Protein AF-A0A972TMM4-F1 (afdb_monomer_lite)

pLDDT: mean 76.92, std 21.36, range [34.66, 95.81]

Foldseek 3Di:
DFDKDFDADPVRAGFKMWTLDQVCLVDLVSQLVVCVVVVHDVVVSVCSVVVQWDWAWDPQDPSTTTITGHPDDADRVRPPPPDPPPPPPPPPPDDDDDDDDDDDDDDDDDPPPPDD

Sequence (116 aa):
MSDYSMVRDKSGNVNGLWLRDPEAAQNRDLLSFLLIDESLPDELIAAVLAGSYRVVPNTFDNAGGCFVIFGSAPAPGEKTAPAPRQKMPKRSVEATQKMPKRSVEATQKKWWQFWK

Structure (mmCIF, N/CA/C/O backbone):
data_AF-A0A972TMM4-F1
#
_entry.id   AF-A0A972TMM4-F1
#
loop_
_atom_site.group_PDB
_atom_site.id
_atom_site.type_symbol
_atom_site.label_atom_id
_atom_site.label_alt_id
_atom_site.label_comp_id
_atom_site.label_asym_id
_atom_site.label_entity_id
_atom_site.label_seq_id
_atom_site.pdbx_PDB_ins_code
_atom_site.Cartn_x
_atom_site.Cartn_y
_atom_site.Cartn_z
_atom_site.occupancy
_atom_site.B_iso_or_equiv
_atom_site.auth_seq_id
_atom_site.auth_comp_id
_atom_site.auth_asym_id
_atom_site.auth_atom_id
_atom_site.pdbx_PDB_model_num
ATOM 1 N N . MET A 1 1 ? 8.263 -14.186 -2.920 1.00 57.97 1 MET A N 1
ATOM 2 C CA . MET A 1 1 ? 7.217 -13.175 -3.169 1.00 57.97 1 MET A CA 1
ATOM 3 C C . MET A 1 1 ? 6.624 -12.817 -1.824 1.00 57.97 1 MET A C 1
ATOM 5 O O . MET A 1 1 ? 6.351 -13.732 -1.059 1.00 57.97 1 MET A O 1
ATOM 9 N N . SER A 1 2 ? 6.546 -11.532 -1.489 1.00 66.56 2 SER A N 1
ATOM 10 C CA . SER A 1 2 ? 5.952 -11.088 -0.224 1.00 66.56 2 SER A CA 1
ATOM 11 C C . SER A 1 2 ? 4.447 -11.347 -0.248 1.00 66.56 2 SER A C 1
ATOM 13 O O . SER A 1 2 ? 3.822 -11.115 -1.276 1.00 66.56 2 SER A O 1
ATOM 15 N N . ASP A 1 3 ? 3.863 -11.816 0.856 1.00 89.44 3 ASP A N 1
ATOM 16 C CA . ASP A 1 3 ? 2.406 -11.943 0.967 1.00 89.44 3 ASP A CA 1
ATOM 17 C C . ASP A 1 3 ? 1.782 -10.541 0.954 1.00 89.44 3 ASP A C 1
ATOM 19 O O . ASP A 1 3 ? 2.017 -9.740 1.869 1.00 89.44 3 ASP A O 1
ATOM 23 N N . TYR A 1 4 ? 1.001 -10.238 -0.082 1.00 93.50 4 TYR A N 1
ATOM 24 C CA . TYR A 1 4 ? 0.355 -8.941 -0.244 1.00 93.50 4 TYR A CA 1
ATOM 25 C C . TYR A 1 4 ? -1.076 -9.074 -0.785 1.00 93.50 4 TYR A C 1
ATOM 27 O O . TYR A 1 4 ? -1.512 -10.136 -1.230 1.00 93.50 4 TYR A O 1
ATOM 35 N N . SER A 1 5 ? -1.854 -7.998 -0.699 1.00 93.44 5 SER A N 1
ATOM 36 C CA . SER A 1 5 ? -3.209 -7.914 -1.252 1.00 93.44 5 SER A CA 1
ATOM 37 C C . SER A 1 5 ? -3.521 -6.492 -1.701 1.00 93.44 5 SER A C 1
ATOM 39 O O . SER A 1 5 ? -3.036 -5.533 -1.112 1.00 93.44 5 SER A O 1
ATOM 41 N N . MET A 1 6 ? -4.345 -6.327 -2.733 1.00 94.06 6 MET A N 1
ATOM 42 C CA . MET A 1 6 ? -4.748 -4.995 -3.192 1.00 94.06 6 MET A CA 1
ATOM 43 C C . MET A 1 6 ? -5.879 -4.436 -2.336 1.00 94.06 6 MET A C 1
ATOM 45 O O . MET A 1 6 ? -6.890 -5.102 -2.110 1.00 94.06 6 MET A O 1
ATOM 49 N N . VAL A 1 7 ? -5.743 -3.177 -1.934 1.00 92.12 7 VAL A N 1
ATOM 50 C CA . VAL A 1 7 ? -6.833 -2.405 -1.343 1.00 92.12 7 VAL A CA 1
ATOM 51 C C . VAL A 1 7 ? -7.542 -1.682 -2.477 1.00 92.12 7 VAL A C 1
ATOM 53 O O . VAL A 1 7 ? -6.918 -0.969 -3.267 1.00 92.12 7 VAL A O 1
ATOM 56 N N . ARG A 1 8 ? -8.849 -1.916 -2.588 1.00 92.81 8 ARG A N 1
ATOM 57 C CA . ARG A 1 8 ? -9.693 -1.331 -3.629 1.00 92.81 8 ARG A CA 1
ATOM 58 C C . ARG A 1 8 ? -10.761 -0.446 -3.013 1.00 92.81 8 ARG A C 1
ATOM 60 O O . ARG A 1 8 ? -11.288 -0.739 -1.939 1.00 92.81 8 ARG A O 1
ATOM 67 N N . ASP A 1 9 ? -11.084 0.635 -3.707 1.00 89.00 9 ASP A N 1
ATOM 68 C CA . ASP A 1 9 ? -12.231 1.466 -3.376 1.00 89.00 9 ASP A CA 1
ATOM 69 C C . ASP A 1 9 ? -13.555 0.798 -3.803 1.00 89.00 9 ASP A C 1
ATOM 71 O O . ASP A 1 9 ? -13.591 -0.281 -4.399 1.00 89.00 9 ASP A O 1
ATOM 75 N N . LYS A 1 10 ? -14.679 1.461 -3.505 1.00 88.25 10 LYS A N 1
ATOM 76 C CA . LYS A 1 10 ? -16.022 0.980 -3.879 1.00 88.25 10 LYS A CA 1
ATOM 77 C C . LYS A 1 10 ? -16.255 0.930 -5.394 1.00 88.25 10 LYS A C 1
ATOM 79 O O . LYS A 1 10 ? -17.185 0.260 -5.829 1.00 88.25 10 LYS A O 1
ATOM 84 N N . SER A 1 11 ? -15.447 1.648 -6.168 1.00 89.56 11 SER A N 1
ATOM 85 C CA . SER A 1 11 ? -15.488 1.687 -7.630 1.00 89.56 11 SER A CA 1
ATOM 86 C C . SER A 1 11 ? -14.597 0.607 -8.258 1.00 89.56 11 SER A C 1
ATOM 88 O O . SER A 1 11 ? -14.599 0.449 -9.474 1.00 89.56 11 SER A O 1
ATOM 90 N N . GLY A 1 12 ? -13.849 -0.148 -7.445 1.00 89.38 12 GLY A N 1
ATOM 91 C CA . GLY A 1 12 ? -12.929 -1.194 -7.883 1.00 89.38 12 GLY A CA 1
ATOM 92 C C . GLY A 1 12 ? -11.513 -0.706 -8.206 1.00 89.38 12 GLY A C 1
ATOM 93 O O . GLY A 1 12 ? -10.671 -1.537 -8.567 1.00 89.38 12 GLY A O 1
ATOM 94 N N . ASN A 1 13 ? -11.226 0.591 -8.044 1.00 90.56 13 ASN A N 1
ATOM 95 C CA . ASN A 1 13 ? -9.899 1.154 -8.279 1.00 90.56 13 ASN A CA 1
ATOM 96 C C . ASN A 1 13 ? -8.961 0.785 -7.136 1.00 90.56 13 ASN A C 1
ATOM 98 O O . AS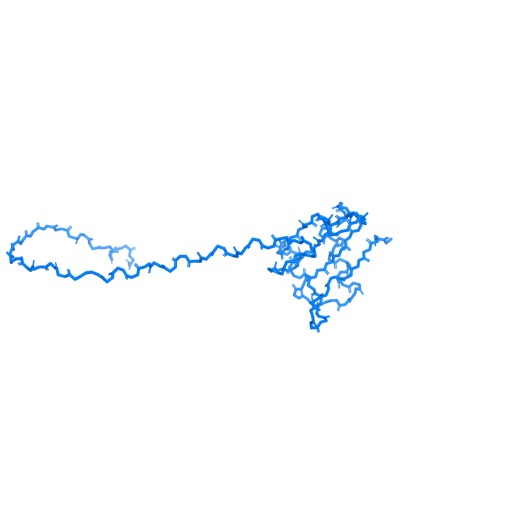N A 1 13 ? -9.340 0.846 -5.966 1.00 90.56 13 ASN A O 1
ATOM 102 N N . VAL A 1 14 ? -7.717 0.450 -7.468 1.00 92.50 14 VAL A N 1
ATOM 103 C CA . VAL A 1 14 ? -6.686 0.179 -6.465 1.00 92.50 14 VAL A CA 1
ATOM 104 C C . VAL A 1 14 ? -6.242 1.500 -5.843 1.00 92.50 14 VAL A C 1
ATOM 106 O O . VAL A 1 14 ? -5.750 2.385 -6.536 1.00 92.50 14 VAL A O 1
ATOM 109 N N . ASN A 1 15 ? -6.423 1.637 -4.532 1.00 92.06 15 ASN A N 1
ATOM 110 C CA . ASN A 1 15 ? -6.017 2.816 -3.761 1.00 92.06 15 ASN A CA 1
ATOM 111 C C . ASN A 1 15 ? -4.922 2.500 -2.732 1.00 92.06 15 ASN A C 1
ATOM 113 O O . ASN A 1 15 ? -4.456 3.393 -2.022 1.00 92.06 15 ASN A O 1
ATOM 117 N N . GLY A 1 16 ? -4.492 1.242 -2.661 1.00 94.19 16 GLY A N 1
ATOM 118 C CA . GLY A 1 16 ? -3.413 0.827 -1.790 1.00 94.19 16 GLY A CA 1
ATOM 119 C C . GLY A 1 16 ? -3.053 -0.643 -1.928 1.00 94.19 16 GLY A C 1
ATOM 120 O O . GLY A 1 16 ? -3.664 -1.397 -2.684 1.00 94.19 16 GLY A O 1
ATOM 121 N N . LEU A 1 17 ? -2.064 -1.048 -1.145 1.00 95.38 17 LEU A N 1
ATOM 122 C CA . LEU A 1 17 ? -1.624 -2.424 -0.979 1.00 95.38 17 LEU A CA 1
ATOM 123 C C . LEU A 1 17 ? -1.620 -2.748 0.512 1.00 95.38 17 LEU A C 1
ATOM 125 O O . LEU A 1 17 ? -1.241 -1.920 1.330 1.00 95.38 17 LEU A O 1
ATOM 129 N N . TRP A 1 18 ? -2.016 -3.950 0.881 1.00 95.38 18 TRP A N 1
ATOM 130 C CA . TRP A 1 18 ? -1.703 -4.536 2.172 1.00 95.38 18 TRP A CA 1
ATOM 131 C C . TRP A 1 18 ? -0.493 -5.443 1.996 1.00 95.38 18 TRP A C 1
ATOM 133 O O . TRP A 1 18 ? -0.470 -6.243 1.065 1.00 95.38 18 TRP A O 1
ATOM 143 N N . LEU A 1 19 ? 0.494 -5.331 2.877 1.00 95.75 19 LEU A N 1
ATOM 144 C CA . LEU A 1 19 ? 1.646 -6.221 2.930 1.00 95.75 19 LEU A CA 1
ATOM 145 C C . LEU A 1 19 ? 1.734 -6.827 4.324 1.00 95.75 19 LEU A C 1
ATOM 147 O O . LEU A 1 19 ? 1.667 -6.107 5.322 1.00 95.75 19 LEU A O 1
ATOM 151 N N . ARG A 1 20 ? 1.925 -8.147 4.396 1.00 94.38 20 ARG A N 1
ATOM 152 C CA . ARG A 1 20 ? 2.117 -8.849 5.673 1.00 94.38 20 ARG A CA 1
ATOM 153 C C . ARG A 1 20 ? 3.383 -8.388 6.395 1.00 94.38 20 ARG A C 1
ATOM 155 O O . ARG A 1 20 ? 3.386 -8.306 7.619 1.00 94.38 20 ARG A O 1
ATOM 162 N N . ASP A 1 21 ? 4.440 -8.110 5.641 1.00 93.62 21 ASP A N 1
ATOM 163 C CA . ASP A 1 21 ? 5.729 -7.678 6.171 1.00 93.62 21 ASP A CA 1
ATOM 164 C C . ASP A 1 21 ? 5.823 -6.135 6.238 1.00 93.62 21 ASP A C 1
ATOM 166 O O . ASP A 1 21 ? 5.742 -5.466 5.200 1.00 93.62 21 ASP A O 1
ATOM 170 N N . PRO A 1 22 ? 5.998 -5.544 7.437 1.00 91.69 22 PRO A N 1
ATOM 171 C CA . PRO A 1 22 ? 6.195 -4.106 7.595 1.00 91.69 22 PRO A CA 1
ATOM 172 C C . PRO A 1 22 ? 7.464 -3.566 6.924 1.00 91.69 22 PRO A C 1
ATOM 174 O O . PRO A 1 22 ? 7.464 -2.406 6.508 1.00 91.69 22 PRO A O 1
ATOM 177 N N . GLU A 1 23 ? 8.533 -4.361 6.811 1.00 92.88 23 GLU A N 1
ATOM 178 C CA . GLU A 1 23 ? 9.765 -3.924 6.139 1.00 92.88 23 GLU A CA 1
ATOM 179 C C . GLU A 1 23 ? 9.538 -3.810 4.629 1.00 92.88 23 GLU A C 1
ATOM 181 O O . GLU A 1 23 ? 9.873 -2.792 4.016 1.00 92.88 23 GLU A O 1
ATOM 186 N N . ALA A 1 24 ? 8.854 -4.796 4.042 1.00 93.56 24 ALA A N 1
ATOM 187 C CA . ALA A 1 24 ? 8.396 -4.744 2.658 1.00 93.56 24 ALA A CA 1
ATOM 188 C C . ALA A 1 24 ? 7.533 -3.502 2.365 1.00 93.56 24 ALA A C 1
ATOM 190 O O . ALA A 1 24 ? 7.690 -2.883 1.314 1.00 93.56 24 ALA A O 1
ATOM 191 N N . ALA A 1 25 ? 6.668 -3.090 3.299 1.00 93.31 25 ALA A N 1
ATOM 192 C CA . ALA A 1 25 ? 5.829 -1.898 3.142 1.00 93.31 25 ALA A CA 1
ATOM 193 C C . ALA A 1 25 ? 6.620 -0.573 3.122 1.00 93.31 25 ALA A C 1
ATOM 195 O O . ALA A 1 25 ? 6.096 0.454 2.687 1.00 93.31 25 ALA A O 1
ATOM 196 N N . GLN A 1 26 ? 7.873 -0.574 3.584 1.00 93.50 26 GLN A N 1
ATOM 197 C CA . GLN A 1 26 ? 8.767 0.589 3.540 1.00 93.50 26 GLN A CA 1
ATOM 198 C C . GLN A 1 26 ? 9.735 0.554 2.350 1.00 93.50 26 GLN A C 1
ATOM 200 O O . GLN A 1 26 ? 10.309 1.585 1.992 1.00 93.50 26 GLN A O 1
ATOM 205 N N . ASN A 1 27 ? 9.903 -0.604 1.713 1.00 95.06 27 ASN A N 1
ATOM 206 C CA . ASN A 1 27 ? 10.822 -0.783 0.601 1.00 95.06 27 ASN A CA 1
ATOM 207 C C . ASN A 1 27 ? 10.223 -0.248 -0.712 1.00 95.06 27 ASN A C 1
ATOM 209 O O . ASN A 1 27 ? 9.423 -0.909 -1.370 1.00 95.06 27 ASN A O 1
ATOM 213 N N . ARG A 1 28 ? 10.641 0.958 -1.113 1.00 94.94 28 ARG A N 1
ATOM 214 C CA . ARG A 1 28 ? 10.164 1.632 -2.334 1.00 94.94 28 ARG A CA 1
ATOM 215 C C . ARG A 1 28 ? 10.414 0.842 -3.611 1.00 94.94 28 ARG A C 1
ATOM 217 O O . ARG A 1 28 ? 9.556 0.861 -4.492 1.00 94.94 28 ARG A O 1
ATOM 224 N N . ASP A 1 29 ? 11.553 0.167 -3.713 1.00 94.19 29 ASP A N 1
ATOM 225 C CA . ASP A 1 29 ? 11.892 -0.600 -4.910 1.00 94.19 29 ASP A CA 1
ATOM 226 C C . ASP A 1 29 ? 10.949 -1.791 -5.031 1.00 94.19 29 ASP A C 1
ATOM 228 O O . ASP A 1 29 ? 10.332 -1.987 -6.074 1.00 94.19 29 ASP A O 1
ATOM 232 N N . LEU A 1 30 ? 10.743 -2.521 -3.931 1.00 94.19 30 LEU A N 1
ATOM 233 C CA . LEU A 1 30 ? 9.792 -3.628 -3.885 1.00 94.19 30 LEU A CA 1
ATOM 234 C C . LEU A 1 30 ? 8.371 -3.167 -4.221 1.00 94.19 30 LEU A C 1
ATOM 236 O O . LEU A 1 30 ? 7.703 -3.807 -5.027 1.00 94.19 30 LEU A O 1
ATOM 240 N N . LEU A 1 31 ? 7.916 -2.054 -3.639 1.00 94.94 31 LEU A N 1
ATOM 241 C CA . LEU A 1 31 ? 6.602 -1.495 -3.953 1.00 94.94 31 LEU A CA 1
ATOM 242 C C . LEU A 1 31 ? 6.491 -1.141 -5.438 1.00 94.94 31 LEU A C 1
ATOM 244 O O . LEU A 1 31 ? 5.506 -1.502 -6.070 1.00 94.94 31 LEU A O 1
ATOM 248 N N . SER A 1 32 ? 7.507 -0.497 -6.012 1.00 93.94 32 SER A N 1
ATOM 249 C CA . SER A 1 32 ? 7.519 -0.143 -7.436 1.00 93.94 32 SER A CA 1
ATOM 250 C C . SER A 1 32 ? 7.475 -1.390 -8.325 1.00 93.94 32 SER A C 1
ATOM 252 O O . SER A 1 32 ? 6.691 -1.431 -9.269 1.00 93.94 32 SER A O 1
ATOM 254 N N . PHE A 1 33 ? 8.249 -2.430 -7.993 1.00 94.31 33 PHE A N 1
ATOM 255 C CA . PHE A 1 33 ? 8.215 -3.709 -8.704 1.00 94.31 33 PHE A CA 1
ATOM 256 C C . PHE A 1 33 ? 6.841 -4.376 -8.629 1.00 94.31 33 PHE A C 1
ATOM 258 O O . PHE A 1 33 ? 6.347 -4.818 -9.659 1.00 94.31 33 PHE A O 1
ATOM 265 N N . LEU A 1 34 ? 6.203 -4.405 -7.455 1.00 94.06 34 LEU A N 1
ATOM 266 C CA . LEU A 1 34 ? 4.860 -4.973 -7.296 1.00 94.06 34 LEU A CA 1
ATOM 267 C C . LEU A 1 34 ? 3.817 -4.226 -8.135 1.00 94.06 34 LEU A C 1
ATOM 269 O O . LEU A 1 34 ? 2.960 -4.853 -8.748 1.00 94.06 34 LEU A O 1
ATOM 273 N N . LEU A 1 35 ? 3.888 -2.892 -8.191 1.00 94.31 35 LEU A N 1
ATOM 274 C CA . LEU A 1 35 ? 2.967 -2.101 -9.009 1.00 94.31 35 LEU A CA 1
ATOM 275 C C . LEU A 1 35 ? 3.149 -2.366 -10.513 1.00 94.31 35 LEU A C 1
ATOM 277 O O . LEU A 1 35 ? 2.159 -2.409 -11.240 1.00 94.31 35 LEU A O 1
ATOM 281 N N . ILE A 1 36 ? 4.393 -2.551 -10.968 1.00 94.00 36 ILE A N 1
ATOM 282 C CA . ILE A 1 36 ? 4.711 -2.883 -12.365 1.00 94.00 36 ILE A CA 1
ATOM 283 C C . ILE A 1 36 ? 4.228 -4.296 -12.710 1.00 94.00 36 ILE A C 1
ATOM 285 O O . ILE A 1 36 ? 3.593 -4.483 -13.745 1.00 94.00 36 ILE A O 1
ATOM 289 N N . ASP A 1 37 ? 4.510 -5.273 -11.845 1.00 93.94 37 ASP A N 1
ATOM 290 C CA . ASP A 1 37 ? 4.126 -6.680 -12.030 1.00 93.94 37 ASP A CA 1
ATOM 291 C C . ASP A 1 37 ? 2.602 -6.825 -12.164 1.00 93.94 37 ASP A C 1
ATOM 293 O O . ASP A 1 37 ? 2.098 -7.469 -13.081 1.00 93.94 37 ASP A O 1
ATOM 297 N N . GLU A 1 38 ? 1.859 -6.092 -11.334 1.00 93.00 38 GLU A N 1
ATOM 298 C CA . GLU A 1 38 ? 0.395 -6.061 -11.352 1.00 93.00 38 GLU A CA 1
ATOM 299 C C . GLU A 1 38 ? -0.207 -5.120 -12.409 1.00 93.00 38 GLU A C 1
ATOM 301 O O . GLU A 1 38 ? -1.425 -4.928 -12.449 1.00 93.00 38 GLU A O 1
ATOM 306 N N . SER A 1 39 ? 0.622 -4.530 -13.281 1.00 93.62 39 SER A N 1
ATOM 307 C CA . SER A 1 39 ? 0.192 -3.615 -14.350 1.00 93.62 39 SER A CA 1
ATOM 308 C C . SER A 1 39 ? -0.699 -2.468 -13.844 1.00 93.62 39 SER A C 1
ATOM 310 O O . SER A 1 39 ? -1.701 -2.107 -14.469 1.00 93.62 39 SER A O 1
ATOM 312 N N . LEU A 1 40 ? -0.363 -1.914 -12.675 1.00 92.19 40 LEU A N 1
ATOM 313 C CA . LEU A 1 40 ? -1.111 -0.816 -12.068 1.00 92.19 40 LEU A CA 1
ATOM 314 C C . LEU A 1 40 ? -0.787 0.528 -12.739 1.00 92.19 40 LEU A C 1
ATOM 316 O O . LEU A 1 40 ? 0.265 0.668 -13.359 1.00 92.19 40 LEU A O 1
ATOM 320 N N . PRO A 1 41 ? -1.682 1.532 -12.631 1.00 92.50 41 PRO A N 1
ATOM 321 C CA . PRO A 1 41 ? -1.494 2.813 -13.303 1.00 92.50 41 PRO A CA 1
ATOM 322 C C . PRO A 1 41 ? -0.159 3.479 -12.957 1.00 92.50 41 PRO A C 1
ATOM 324 O O . PRO A 1 41 ? 0.223 3.539 -11.784 1.00 92.50 41 PRO A O 1
ATOM 327 N N . ASP A 1 42 ? 0.485 4.077 -13.962 1.00 92.94 42 ASP A N 1
ATOM 328 C CA . ASP A 1 42 ? 1.767 4.784 -13.825 1.00 92.94 42 ASP A CA 1
ATOM 329 C C . ASP A 1 42 ? 1.737 5.878 -12.748 1.00 92.94 42 ASP A C 1
ATOM 331 O O . ASP A 1 42 ? 2.751 6.161 -12.114 1.00 92.94 42 ASP A O 1
ATOM 335 N N . GLU A 1 43 ? 0.566 6.466 -12.483 1.00 92.50 43 GLU A N 1
ATOM 336 C CA . GLU A 1 43 ? 0.367 7.444 -11.409 1.00 92.50 43 GLU A CA 1
ATOM 337 C C . GLU A 1 43 ? 0.688 6.870 -10.020 1.00 92.50 43 GLU A C 1
ATOM 339 O O . GLU A 1 43 ? 1.256 7.568 -9.179 1.00 92.50 43 GLU A O 1
ATOM 344 N N . LEU A 1 44 ? 0.373 5.592 -9.774 1.00 92.50 44 LEU A N 1
ATOM 345 C CA . LEU A 1 44 ? 0.688 4.923 -8.509 1.00 92.50 44 LEU A CA 1
ATOM 346 C C . LEU A 1 44 ? 2.183 4.619 -8.407 1.00 92.50 44 LEU A C 1
ATOM 348 O O . LEU A 1 44 ? 2.778 4.807 -7.345 1.00 92.50 44 LEU A O 1
ATOM 352 N N . ILE A 1 45 ? 2.806 4.212 -9.517 1.00 93.75 45 ILE A N 1
ATOM 353 C CA . ILE A 1 45 ? 4.257 3.992 -9.589 1.00 93.75 45 ILE A CA 1
ATOM 354 C C . ILE A 1 45 ? 4.983 5.313 -9.307 1.00 93.75 45 ILE A C 1
ATOM 356 O O . ILE A 1 45 ? 5.853 5.379 -8.437 1.00 93.75 45 ILE A O 1
ATOM 360 N N . ALA A 1 46 ? 4.563 6.396 -9.964 1.00 93.19 46 ALA A N 1
ATOM 361 C CA . ALA A 1 46 ? 5.082 7.736 -9.728 1.00 93.19 46 ALA A CA 1
ATOM 362 C C . ALA A 1 46 ? 4.881 8.180 -8.271 1.00 93.19 46 ALA A C 1
ATOM 364 O O . ALA A 1 46 ? 5.786 8.778 -7.690 1.00 93.19 46 ALA A O 1
ATOM 365 N N . ALA A 1 47 ? 3.744 7.849 -7.647 1.00 92.56 47 ALA A N 1
ATOM 366 C CA . ALA A 1 47 ? 3.503 8.141 -6.238 1.00 92.56 47 ALA A CA 1
ATOM 367 C C . ALA A 1 47 ? 4.480 7.398 -5.310 1.00 92.56 47 ALA A C 1
ATOM 369 O O . ALA A 1 47 ? 4.984 8.007 -4.366 1.00 92.56 47 ALA A O 1
ATOM 370 N N . VAL A 1 48 ? 4.805 6.127 -5.577 1.00 94.38 48 VAL A N 1
ATOM 371 C CA . VAL A 1 48 ? 5.828 5.387 -4.811 1.00 94.38 48 VAL A CA 1
ATOM 372 C C . VAL A 1 48 ? 7.202 6.030 -4.969 1.00 94.38 48 VAL A C 1
ATOM 374 O O . VAL A 1 48 ? 7.859 6.327 -3.967 1.00 94.38 48 VAL A O 1
ATOM 377 N N . LEU A 1 49 ? 7.615 6.312 -6.207 1.00 92.81 49 LEU A N 1
ATOM 378 C CA . LEU A 1 49 ? 8.915 6.921 -6.503 1.00 92.81 49 LEU A CA 1
ATOM 379 C C . LEU A 1 49 ? 9.052 8.319 -5.880 1.00 92.81 49 LEU A C 1
ATOM 381 O O . LEU A 1 49 ? 10.096 8.654 -5.319 1.00 92.81 49 LEU A O 1
ATOM 385 N N . ALA A 1 50 ? 7.977 9.109 -5.898 1.00 93.38 50 ALA A N 1
ATOM 386 C CA . ALA A 1 50 ? 7.916 10.423 -5.264 1.00 93.38 50 ALA A CA 1
ATOM 387 C C . ALA A 1 50 ? 7.770 10.362 -3.731 1.00 93.38 50 ALA A C 1
ATOM 389 O O . ALA A 1 50 ? 7.785 11.403 -3.076 1.00 93.38 50 ALA A O 1
ATOM 390 N N . GLY A 1 51 ? 7.584 9.178 -3.136 1.00 92.00 51 GLY A N 1
ATOM 391 C CA . GLY A 1 51 ? 7.295 9.033 -1.706 1.00 92.00 51 GLY A CA 1
ATOM 392 C C . GLY A 1 51 ? 5.930 9.597 -1.290 1.00 92.00 51 GLY A C 1
ATOM 393 O O . GLY A 1 51 ? 5.722 9.909 -0.121 1.00 92.00 51 GLY A O 1
ATOM 394 N N . SER A 1 52 ? 5.001 9.746 -2.235 1.00 92.69 52 SER A N 1
ATOM 395 C CA . SER A 1 52 ? 3.645 10.279 -2.047 1.00 92.69 52 SER A CA 1
ATOM 396 C C . SER A 1 52 ? 2.645 9.185 -1.651 1.00 92.69 52 SER A C 1
ATOM 398 O O . SER A 1 52 ? 1.573 9.040 -2.239 1.00 92.69 52 SER A O 1
ATOM 400 N N . TYR A 1 53 ? 2.998 8.402 -0.637 1.00 94.06 53 TYR A N 1
ATOM 401 C CA . TYR A 1 53 ? 2.163 7.347 -0.066 1.00 94.06 53 TYR A CA 1
ATOM 402 C C . TYR A 1 53 ? 2.317 7.319 1.453 1.00 94.06 53 TYR A C 1
ATOM 404 O O . TYR A 1 53 ? 3.246 7.897 2.020 1.00 94.06 53 TYR A O 1
ATOM 412 N N . ARG A 1 54 ? 1.385 6.653 2.129 1.00 94.25 54 ARG A N 1
ATOM 413 C CA . ARG A 1 54 ? 1.401 6.490 3.584 1.00 94.25 54 ARG A CA 1
ATOM 414 C C . ARG A 1 54 ? 1.481 5.017 3.929 1.00 94.25 54 ARG A C 1
ATOM 416 O O . ARG A 1 54 ? 0.781 4.219 3.319 1.00 94.25 54 ARG A O 1
ATOM 423 N N . VAL A 1 55 ? 2.288 4.678 4.927 1.00 94.50 55 VAL A N 1
ATOM 424 C CA . VAL A 1 55 ? 2.316 3.334 5.512 1.00 94.50 55 VAL A CA 1
ATOM 425 C C . VAL A 1 55 ? 1.554 3.382 6.830 1.00 94.50 55 VAL A C 1
ATOM 427 O O . VAL A 1 55 ? 1.891 4.167 7.714 1.00 94.50 55 VAL A O 1
ATOM 430 N N . VAL A 1 56 ? 0.507 2.574 6.947 1.00 93.88 56 VAL A N 1
ATOM 431 C CA . VAL A 1 56 ? -0.398 2.542 8.098 1.00 93.88 56 VAL A CA 1
ATOM 432 C C . VAL A 1 56 ? -0.401 1.126 8.670 1.00 93.88 56 VAL A C 1
ATOM 434 O O . VAL A 1 56 ? -0.724 0.191 7.939 1.00 93.88 56 VAL A O 1
ATOM 437 N N . PRO A 1 57 ? -0.066 0.923 9.955 1.00 93.56 57 PRO A N 1
ATOM 438 C CA . PRO A 1 57 ? -0.176 -0.389 10.582 1.00 93.56 57 PRO A CA 1
ATOM 439 C C . PRO A 1 57 ? -1.595 -0.946 10.463 1.00 93.56 57 PRO A C 1
ATOM 441 O O . PRO A 1 57 ? -2.575 -0.226 10.680 1.00 93.56 57 PRO A O 1
ATOM 444 N N . ASN A 1 58 ? -1.713 -2.230 10.134 1.00 91.75 58 ASN A N 1
ATOM 445 C CA . ASN A 1 58 ? -3.012 -2.876 10.080 1.00 91.75 58 ASN A CA 1
ATOM 446 C C . ASN A 1 58 ? -3.569 -3.041 11.500 1.00 91.75 58 ASN A C 1
ATOM 448 O O . ASN A 1 58 ? -3.073 -3.832 12.297 1.00 91.75 58 ASN A O 1
ATOM 452 N N . THR A 1 59 ? -4.605 -2.263 11.800 1.00 88.94 59 THR A N 1
ATOM 453 C CA . THR A 1 59 ? -5.371 -2.329 13.055 1.00 88.94 59 THR A CA 1
ATOM 454 C C . THR A 1 59 ? -6.810 -2.793 12.822 1.00 88.94 59 THR A C 1
ATOM 456 O O . THR A 1 59 ? -7.626 -2.770 13.743 1.00 88.94 59 THR A O 1
ATOM 459 N N . PHE A 1 60 ? -7.137 -3.178 11.584 1.00 85.75 60 PHE A N 1
ATOM 460 C CA . PHE A 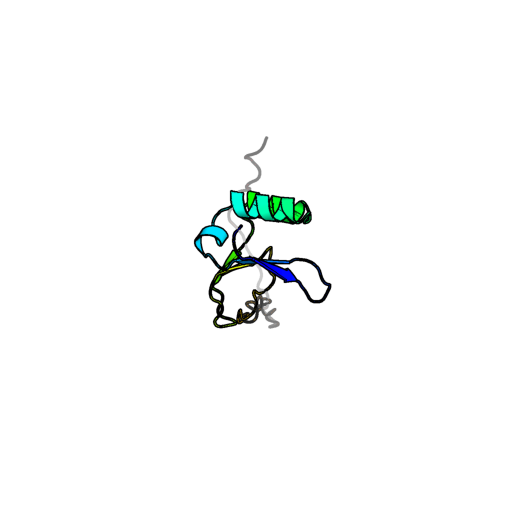1 60 ? -8.476 -3.588 11.176 1.00 85.75 60 PHE A CA 1
ATOM 461 C C . PHE A 1 60 ? -8.777 -5.036 11.568 1.00 85.75 60 PHE A C 1
ATOM 463 O O . PHE A 1 60 ? -9.894 -5.340 11.982 1.00 85.75 60 PHE A O 1
ATOM 470 N N . ASP A 1 61 ? -7.781 -5.913 11.462 1.00 86.25 61 ASP A N 1
ATOM 471 C CA . ASP A 1 61 ? -7.892 -7.330 11.789 1.00 86.25 61 ASP A CA 1
ATOM 472 C C . ASP A 1 61 ? -6.630 -7.861 12.499 1.00 86.25 61 ASP A C 1
ATOM 474 O O . ASP A 1 61 ? -5.678 -7.130 12.775 1.00 86.25 61 ASP A O 1
ATOM 478 N N . ASN A 1 62 ? -6.634 -9.160 12.813 1.00 87.75 62 ASN A N 1
ATOM 479 C CA . ASN A 1 62 ? -5.511 -9.850 13.453 1.00 87.75 62 ASN A CA 1
ATOM 480 C C . ASN A 1 62 ? -4.486 -10.405 12.441 1.00 87.75 62 ASN A C 1
ATOM 482 O O . ASN A 1 62 ? -3.645 -11.218 12.823 1.00 87.75 62 ASN A O 1
ATOM 486 N N . ALA A 1 63 ? -4.545 -10.022 11.159 1.00 86.88 63 ALA A N 1
ATOM 487 C CA . ALA A 1 63 ? -3.613 -10.516 10.141 1.00 86.88 63 ALA A CA 1
ATOM 488 C C . ALA A 1 63 ? -2.227 -9.853 10.233 1.00 86.88 63 ALA A C 1
ATOM 490 O O . ALA A 1 63 ? -1.262 -10.356 9.652 1.00 86.88 63 ALA A O 1
ATOM 491 N N . GLY A 1 64 ? -2.125 -8.740 10.967 1.00 89.12 64 GLY A N 1
ATOM 492 C CA . GLY A 1 64 ? -0.904 -7.951 11.082 1.00 89.12 64 GLY A CA 1
ATOM 493 C C . GLY A 1 64 ? -0.547 -7.231 9.778 1.00 89.12 64 GLY A C 1
ATOM 494 O O . GLY A 1 64 ? -1.396 -7.018 8.906 1.00 89.12 64 GLY A O 1
ATOM 495 N N . GLY A 1 65 ? 0.719 -6.836 9.655 1.00 92.88 65 GLY A N 1
ATOM 496 C CA . GLY A 1 65 ? 1.238 -6.141 8.479 1.00 92.88 65 GLY A CA 1
ATOM 497 C C . GLY A 1 65 ? 0.873 -4.660 8.410 1.00 92.88 65 GLY A C 1
ATOM 498 O O . GLY A 1 65 ? 0.540 -4.020 9.414 1.00 92.88 65 GLY A O 1
ATOM 499 N N . CYS A 1 66 ? 0.987 -4.087 7.217 1.00 94.94 66 CYS A N 1
ATOM 500 C CA . CYS A 1 66 ? 0.792 -2.664 6.967 1.00 94.94 66 CYS A CA 1
ATOM 501 C C . CYS A 1 66 ? 0.042 -2.418 5.659 1.00 94.94 66 CYS A C 1
ATOM 503 O O . CYS A 1 66 ? 0.219 -3.125 4.670 1.00 94.94 66 CYS A O 1
ATOM 505 N N . PHE A 1 67 ? -0.756 -1.358 5.650 1.00 94.88 67 PHE A N 1
ATOM 506 C CA . PHE A 1 67 ? -1.354 -0.794 4.455 1.00 94.88 67 PHE A CA 1
ATOM 507 C C . PHE A 1 67 ? -0.459 0.306 3.889 1.00 94.88 67 PHE A C 1
ATOM 509 O O . PHE A 1 67 ? -0.127 1.265 4.579 1.00 94.88 67 PHE A O 1
ATOM 516 N N . VAL A 1 68 ? -0.114 0.193 2.618 1.00 95.75 68 VAL A N 1
ATOM 517 C CA . VAL A 1 68 ? 0.439 1.256 1.787 1.00 95.75 68 VAL A CA 1
ATOM 518 C C . VAL A 1 68 ? -0.733 1.925 1.088 1.00 95.75 68 VAL A C 1
ATOM 520 O O . VAL A 1 68 ? -1.364 1.313 0.234 1.00 95.75 68 VAL A O 1
ATOM 523 N N . ILE A 1 69 ? -1.056 3.158 1.463 1.00 95.81 69 ILE A N 1
ATOM 524 C CA . ILE A 1 69 ? -2.192 3.897 0.910 1.00 95.81 69 ILE A CA 1
ATOM 525 C C . ILE A 1 69 ? -1.705 5.043 0.034 1.00 95.81 69 ILE A C 1
ATOM 527 O O . ILE A 1 69 ? -0.908 5.883 0.466 1.00 95.81 69 ILE A O 1
ATOM 531 N N . PHE A 1 70 ? -2.238 5.098 -1.182 1.00 92.56 70 PHE A N 1
ATOM 532 C CA . PHE A 1 70 ? -1.980 6.162 -2.137 1.00 92.56 70 PHE A CA 1
ATOM 533 C C . PHE A 1 70 ? -2.973 7.312 -1.923 1.00 92.56 70 PHE A C 1
ATOM 535 O O . PHE A 1 70 ? -4.181 7.117 -1.767 1.00 92.56 70 PHE A O 1
ATOM 542 N N . GLY A 1 71 ? -2.454 8.540 -1.874 1.00 87.06 71 GLY A N 1
ATOM 543 C CA . GLY A 1 71 ? -3.264 9.739 -1.661 1.00 87.06 71 GLY A CA 1
ATOM 544 C C . GLY A 1 71 ? -3.945 9.814 -0.284 1.00 87.06 71 GLY A C 1
ATOM 545 O O . GLY A 1 71 ? -3.389 9.442 0.757 1.00 87.06 71 GLY A O 1
ATOM 546 N N . SER A 1 72 ? -5.163 10.363 -0.266 1.00 85.75 72 SER A N 1
ATOM 547 C CA . SER A 1 72 ? -5.887 10.747 0.960 1.00 85.75 72 SER A CA 1
ATOM 548 C C . SER A 1 72 ? -6.964 9.754 1.405 1.00 85.75 72 SER A C 1
ATOM 550 O O . SER A 1 72 ? -7.705 10.051 2.340 1.00 85.75 72 SER A O 1
ATOM 552 N N . ALA A 1 73 ? -7.084 8.596 0.750 1.00 86.25 73 ALA A N 1
ATOM 553 C CA . ALA A 1 73 ? -8.067 7.587 1.136 1.00 86.25 73 ALA A CA 1
ATOM 554 C C . ALA A 1 73 ? -7.772 7.048 2.551 1.00 86.25 73 ALA A C 1
ATOM 556 O O . ALA A 1 73 ? -6.607 6.877 2.898 1.00 86.25 73 ALA A O 1
ATOM 557 N N . PRO A 1 74 ? -8.772 6.783 3.402 1.00 87.06 74 PRO A N 1
ATO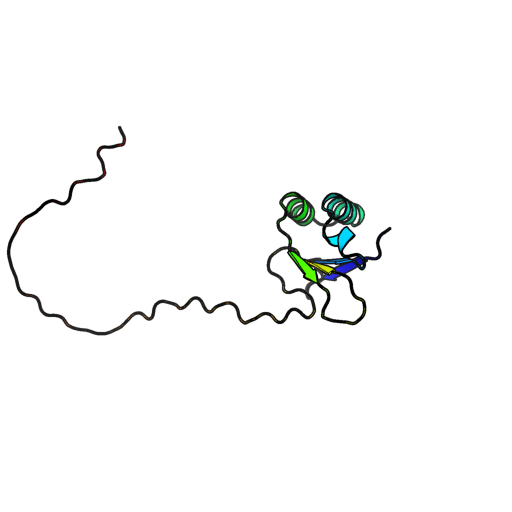M 558 C CA . PRO A 1 74 ? -8.511 6.128 4.679 1.00 87.06 74 PRO A CA 1
ATOM 559 C C . PRO A 1 74 ? -8.087 4.670 4.455 1.00 87.06 74 PRO A C 1
ATOM 561 O O . PRO A 1 74 ? -8.648 3.987 3.593 1.00 87.06 74 PRO A O 1
ATOM 564 N N . ALA A 1 75 ? -7.127 4.183 5.241 1.00 88.56 75 ALA A N 1
ATOM 565 C CA . ALA A 1 75 ? -6.835 2.755 5.304 1.00 88.56 75 ALA A CA 1
ATOM 566 C C . ALA A 1 75 ? -8.020 1.996 5.938 1.00 88.56 75 ALA A C 1
ATOM 568 O O . ALA A 1 75 ? -8.779 2.573 6.729 1.00 88.56 75 ALA A O 1
ATOM 569 N N . PRO A 1 76 ? -8.189 0.693 5.654 1.00 85.50 76 PRO A N 1
ATOM 570 C CA . PRO A 1 76 ? -9.146 -0.134 6.383 1.00 85.50 76 PRO A CA 1
ATOM 571 C C . PRO A 1 76 ? -8.925 -0.031 7.900 1.00 85.50 76 PRO A C 1
ATOM 573 O O . PRO A 1 76 ? -7.799 -0.122 8.383 1.00 85.50 76 PRO A O 1
ATOM 576 N N . GLY A 1 77 ? -10.000 0.204 8.657 1.00 80.62 77 GLY A N 1
ATOM 577 C CA . GLY A 1 77 ? -9.940 0.365 10.117 1.00 80.62 77 GLY A CA 1
ATOM 578 C C . GLY A 1 77 ? -9.382 1.706 10.615 1.00 80.62 77 GLY A C 1
ATOM 579 O O . GLY A 1 77 ? -9.471 1.985 11.812 1.00 80.62 77 GLY A O 1
ATOM 580 N N . GLU A 1 78 ? -8.877 2.574 9.732 1.00 82.56 78 GLU A N 1
ATOM 581 C CA . GLU A 1 78 ? -8.418 3.910 10.109 1.00 82.56 78 GLU A CA 1
ATOM 582 C C . GLU A 1 78 ? -9.624 4.746 10.552 1.00 82.56 78 GLU A C 1
ATOM 584 O O . GLU A 1 78 ? -10.487 5.123 9.753 1.00 82.56 78 GLU A O 1
ATOM 589 N N . LYS A 1 79 ? -9.705 5.043 11.855 1.00 70.25 79 LYS A N 1
ATOM 590 C CA . LYS A 1 79 ? -10.684 5.995 12.385 1.00 70.25 79 LYS A CA 1
ATOM 591 C C . LYS A 1 79 ? -10.326 7.364 11.834 1.00 70.25 79 LYS A C 1
ATOM 593 O O . LYS A 1 79 ? -9.514 8.077 12.418 1.00 70.25 79 LYS A O 1
ATOM 598 N N . THR A 1 80 ? -10.925 7.737 10.710 1.00 59.69 80 THR A N 1
ATOM 599 C CA . THR A 1 80 ? -10.810 9.092 10.189 1.00 59.69 80 THR A CA 1
ATOM 600 C C . THR A 1 80 ? -11.410 10.013 11.247 1.00 59.69 80 THR A C 1
ATOM 602 O O . THR A 1 80 ? -12.630 10.093 11.399 1.00 59.69 80 THR A O 1
ATOM 605 N N . ALA A 1 81 ? -10.564 10.683 12.035 1.00 49.50 81 ALA A N 1
ATOM 606 C CA . ALA A 1 81 ? -11.015 11.856 12.763 1.00 49.50 81 ALA A CA 1
ATOM 607 C C . ALA A 1 81 ? -11.659 12.769 11.709 1.00 49.50 81 ALA A C 1
ATOM 609 O O . ALA A 1 81 ? -11.060 12.945 10.641 1.00 49.50 81 ALA A O 1
ATOM 610 N N . PRO A 1 82 ? -12.883 13.286 11.931 1.00 43.28 82 PRO A N 1
ATOM 611 C CA . PRO A 1 82 ? -13.508 14.161 10.954 1.00 43.28 82 PRO A CA 1
ATOM 612 C C . PRO A 1 82 ? -12.497 15.253 10.630 1.00 43.28 82 PRO A C 1
ATOM 614 O O . PRO A 1 82 ? -11.949 15.857 11.558 1.00 43.28 82 PRO A O 1
ATOM 617 N N . ALA A 1 83 ? -12.207 15.429 9.334 1.00 49.50 83 ALA A N 1
ATOM 618 C CA . ALA A 1 83 ? -11.265 16.426 8.843 1.00 49.50 83 ALA A CA 1
ATOM 619 C C . ALA A 1 83 ? -11.430 17.706 9.672 1.00 49.50 83 ALA A C 1
ATOM 621 O O . ALA A 1 83 ? -12.586 18.078 9.930 1.00 49.50 83 ALA A O 1
ATOM 622 N N . PRO A 1 84 ? -10.344 18.354 10.142 1.00 44.62 84 PRO A N 1
ATOM 623 C CA . PRO A 1 84 ? -10.482 19.582 10.902 1.00 44.62 84 PRO A CA 1
ATOM 624 C C . PRO A 1 84 ? -11.350 20.500 10.058 1.00 44.62 84 PRO A C 1
ATOM 626 O O . PRO A 1 84 ? -10.950 20.890 8.962 1.00 44.62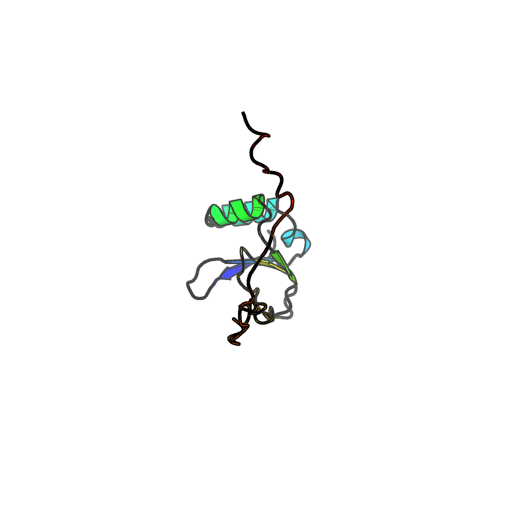 84 PRO A O 1
ATOM 629 N N . ARG A 1 85 ? -12.584 20.755 10.526 1.00 42.69 85 ARG A N 1
ATOM 630 C CA . ARG A 1 85 ? -13.488 21.702 9.884 1.00 42.69 85 ARG A CA 1
ATOM 631 C C . ARG A 1 85 ? -12.635 22.941 9.719 1.00 42.69 85 ARG A C 1
ATOM 633 O O . ARG A 1 85 ? -12.251 23.525 10.735 1.00 42.69 85 ARG A O 1
ATOM 640 N N . GLN A 1 86 ? -12.281 23.290 8.480 1.00 49.22 86 GLN A N 1
ATOM 641 C CA . GLN A 1 86 ? -11.745 24.607 8.200 1.00 49.22 86 GLN A CA 1
ATOM 642 C C . GLN A 1 86 ? -12.751 25.536 8.854 1.00 49.22 86 GLN A C 1
ATOM 644 O O . GLN A 1 86 ? -13.917 25.582 8.455 1.00 49.22 86 GLN A O 1
ATOM 649 N N . LYS A 1 87 ? -12.347 26.152 9.967 1.00 45.22 87 LYS A N 1
ATOM 650 C CA . LYS A 1 87 ? -13.143 27.171 10.620 1.00 45.22 87 LYS A CA 1
ATOM 651 C C . LYS A 1 87 ? -13.215 28.264 9.569 1.00 45.22 87 LYS A C 1
ATOM 653 O O . LYS A 1 87 ? -12.293 29.066 9.469 1.00 45.22 87 LYS A O 1
ATOM 658 N N . MET A 1 88 ? -14.271 28.247 8.751 1.00 45.19 88 MET A N 1
ATOM 659 C CA . MET A 1 88 ? -14.705 29.421 8.015 1.00 45.19 88 MET A CA 1
ATOM 660 C C . MET A 1 88 ? -14.641 30.549 9.040 1.00 45.19 88 MET A C 1
ATOM 662 O O . MET A 1 88 ? -15.261 30.408 10.106 1.00 45.19 88 MET A O 1
ATOM 666 N N . PRO A 1 89 ? -13.833 31.597 8.813 1.00 46.84 89 PRO A N 1
ATOM 667 C CA . PRO A 1 89 ? -13.819 32.718 9.724 1.00 46.84 89 PRO A CA 1
ATOM 668 C C . PRO A 1 89 ? -15.265 33.190 9.812 1.00 46.84 89 PRO A C 1
ATOM 670 O O . PRO A 1 89 ? -15.884 33.512 8.796 1.00 46.84 89 PRO A O 1
ATOM 673 N N . LYS A 1 90 ? -15.833 33.121 11.022 1.00 50.88 90 LYS A N 1
ATOM 674 C CA . LYS A 1 90 ? -17.145 33.686 11.310 1.00 50.88 90 LYS A CA 1
ATOM 675 C C . LYS A 1 90 ? -17.052 35.131 10.855 1.00 50.88 90 LYS A C 1
ATOM 677 O O . LYS A 1 90 ? -16.329 35.921 11.454 1.00 50.88 90 LYS A O 1
ATOM 682 N N . ARG A 1 91 ? -17.715 35.440 9.743 1.00 47.06 91 ARG A N 1
ATOM 683 C CA . ARG A 1 91 ? -17.939 36.804 9.292 1.00 47.06 91 ARG A CA 1
ATOM 684 C C . ARG A 1 91 ? -18.741 37.447 10.416 1.00 47.06 91 ARG A C 1
ATOM 686 O O . ARG A 1 91 ? -19.942 37.217 10.511 1.00 47.06 91 ARG A O 1
ATOM 693 N N . SER A 1 92 ? -18.048 38.127 11.326 1.00 43.59 92 SER A N 1
ATOM 694 C CA . SER A 1 92 ? -18.664 38.916 12.381 1.00 43.59 92 SER A CA 1
ATOM 695 C C . SER A 1 92 ? -19.482 39.994 11.693 1.00 43.59 92 SER A C 1
ATOM 697 O O . SER A 1 92 ? -18.953 40.966 11.159 1.00 43.59 92 SER A O 1
ATOM 699 N N . VAL A 1 93 ? -20.783 39.748 11.626 1.00 51.22 93 VAL A N 1
ATOM 700 C CA . VAL A 1 93 ? -21.773 40.773 11.360 1.00 51.22 93 VAL A CA 1
ATOM 701 C C . VAL A 1 93 ? -21.955 41.481 12.690 1.00 51.22 93 VAL A C 1
ATOM 703 O O . VAL A 1 93 ? -22.726 41.027 13.524 1.00 51.22 93 VAL A O 1
ATOM 706 N N . GLU A 1 94 ? -21.217 42.563 12.909 1.00 42.41 94 GLU A N 1
ATOM 707 C CA . GLU A 1 94 ? -21.643 43.550 13.889 1.00 42.41 94 GLU A CA 1
ATOM 708 C C . GLU A 1 94 ? -21.299 44.949 13.403 1.00 42.41 94 GLU A C 1
ATOM 710 O O . GLU A 1 94 ? -20.219 45.236 12.886 1.00 42.41 94 GLU A O 1
ATOM 715 N N . ALA A 1 95 ? -22.334 45.770 13.452 1.00 44.88 95 ALA A N 1
ATOM 716 C CA . ALA A 1 95 ? -22.450 47.035 12.785 1.00 44.88 95 ALA A CA 1
ATOM 717 C C . ALA A 1 95 ? -21.880 48.174 13.637 1.00 44.88 95 ALA A C 1
ATOM 719 O O . ALA A 1 95 ? -21.862 48.121 14.861 1.00 44.88 95 ALA A O 1
ATOM 720 N N . THR A 1 96 ? -21.614 49.279 12.942 1.00 45.16 96 THR A N 1
ATOM 721 C CA . THR A 1 96 ? -21.626 50.650 13.469 1.00 45.16 96 THR A CA 1
ATOM 722 C C . THR A 1 96 ? -20.398 51.081 14.265 1.00 45.16 96 THR A C 1
ATOM 724 O O . THR A 1 96 ? -20.368 51.022 15.489 1.00 45.16 96 THR A O 1
ATOM 727 N N . GLN A 1 97 ? -19.462 51.739 13.578 1.00 42.88 97 GLN A N 1
ATOM 728 C CA . GLN A 1 97 ? -18.714 52.822 14.209 1.00 42.88 97 GLN A CA 1
ATOM 729 C C . GLN A 1 97 ? -18.695 54.062 13.317 1.00 42.88 97 GLN A C 1
ATOM 731 O O . GLN A 1 97 ? -18.240 54.058 12.176 1.00 42.88 97 GLN A O 1
ATOM 736 N N . LYS A 1 98 ? -19.299 55.110 13.880 1.00 42.91 98 LYS A N 1
ATOM 737 C CA . LYS A 1 98 ? -19.399 56.478 13.380 1.00 42.91 98 LYS A CA 1
ATOM 738 C C . LYS A 1 98 ? -18.013 57.045 13.06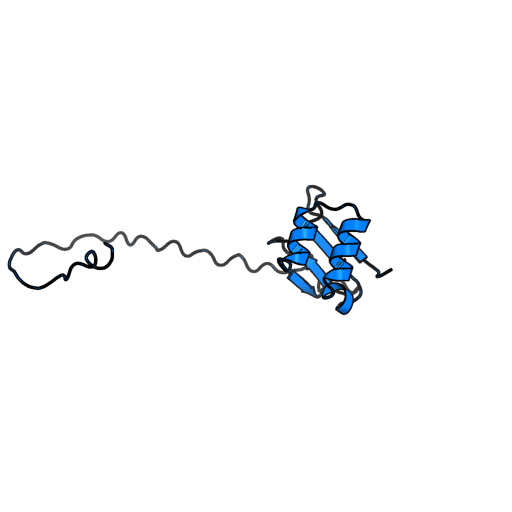4 1.00 42.91 98 LYS A C 1
ATOM 740 O O . LYS A 1 98 ? -17.080 56.873 13.843 1.00 42.91 98 LYS A O 1
ATOM 745 N N . MET A 1 99 ? -17.927 57.809 11.974 1.00 41.28 99 MET A N 1
ATOM 746 C CA . MET A 1 99 ? -16.824 58.744 11.723 1.00 41.28 99 MET A CA 1
ATOM 747 C C . MET A 1 99 ? -16.626 59.687 12.920 1.00 41.28 99 MET A C 1
ATOM 749 O O . MET A 1 99 ? -17.605 60.161 13.504 1.00 41.28 99 MET A O 1
ATOM 753 N N . PRO A 1 100 ? -15.375 60.094 13.167 1.00 44.28 100 PRO A N 1
ATOM 754 C CA . PRO A 1 100 ? -15.082 61.517 13.076 1.00 44.28 100 PRO A CA 1
ATOM 755 C C . PRO A 1 100 ? -13.913 61.828 12.136 1.00 44.28 100 PRO A C 1
ATOM 757 O O . PRO A 1 100 ? -13.032 61.021 11.858 1.00 44.28 100 PRO A O 1
ATOM 760 N N . LYS A 1 101 ? -13.986 63.044 11.600 1.00 46.72 101 LYS A N 1
ATOM 761 C CA . LYS A 1 101 ? -13.111 63.631 10.590 1.00 46.72 101 LYS A CA 1
ATOM 762 C C . LYS A 1 101 ? -11.748 64.029 11.181 1.00 46.72 101 LYS A C 1
ATOM 764 O O . LYS A 1 101 ? -11.706 64.580 12.275 1.00 46.72 101 LYS A O 1
ATOM 769 N N . ARG A 1 102 ? -10.747 64.003 10.291 1.00 37.12 102 ARG A N 1
ATOM 770 C CA . ARG A 1 102 ? -9.693 65.023 10.083 1.00 37.12 102 ARG A CA 1
ATOM 771 C C . ARG A 1 102 ? -8.281 64.730 10.6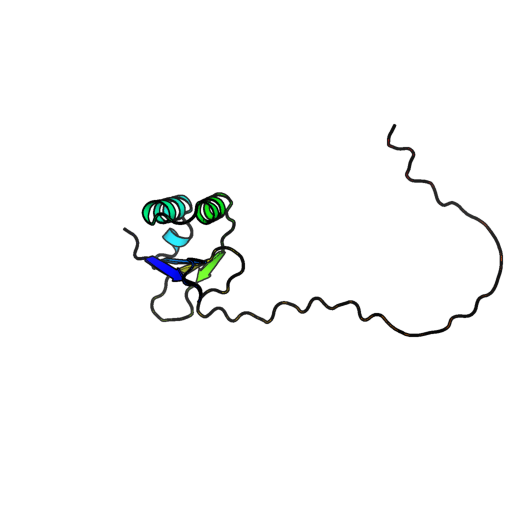33 1.00 37.12 102 ARG A C 1
ATOM 773 O O . ARG A 1 102 ? -8.080 64.559 11.824 1.00 37.12 102 ARG A O 1
ATOM 780 N N . SER A 1 103 ? -7.343 64.891 9.692 1.00 39.41 103 SER A N 1
ATOM 781 C CA . SER A 1 103 ? -5.965 65.402 9.803 1.00 39.41 103 SER A CA 1
ATOM 782 C C . SER A 1 103 ? -4.760 64.454 9.957 1.00 39.41 103 SER A C 1
ATOM 784 O O . SER A 1 103 ? -4.422 64.030 11.049 1.00 39.41 103 SER A O 1
ATOM 786 N N . VAL A 1 104 ? -4.104 64.285 8.795 1.00 42.56 104 VAL A N 1
ATOM 787 C CA . VAL A 1 104 ? -2.673 64.448 8.429 1.00 42.56 104 VAL A CA 1
ATOM 788 C C . VAL A 1 104 ? -1.570 63.587 9.079 1.00 42.56 104 VAL A C 1
ATOM 790 O O . VAL A 1 104 ? -1.461 63.469 10.288 1.00 42.56 104 VAL A O 1
ATOM 793 N N . GLU A 1 105 ? -0.680 63.139 8.177 1.00 34.66 105 GLU A N 1
ATOM 794 C CA . GLU A 1 105 ? 0.760 62.869 8.355 1.00 34.66 105 GLU A CA 1
ATOM 795 C C . GLU A 1 105 ? 1.191 61.574 9.061 1.00 34.66 105 GLU A C 1
ATOM 797 O O . GLU A 1 105 ? 1.233 61.474 10.278 1.00 34.66 105 GLU A O 1
ATOM 802 N N . ALA A 1 106 ? 1.644 60.588 8.274 1.00 43.28 106 ALA A N 1
ATOM 803 C CA . ALA A 1 106 ? 3.078 60.383 8.017 1.00 43.28 106 ALA A CA 1
ATOM 804 C C . ALA A 1 106 ? 3.353 58.970 7.448 1.00 43.28 106 ALA A C 1
ATOM 806 O O . ALA A 1 106 ? 3.151 57.950 8.097 1.00 43.28 106 ALA A O 1
ATOM 807 N N . THR A 1 107 ? 3.911 58.949 6.234 1.00 48.53 107 THR A N 1
ATOM 808 C CA . THR A 1 107 ? 4.933 57.981 5.791 1.00 48.53 107 THR A CA 1
ATOM 809 C C . THR A 1 107 ? 4.523 56.511 5.588 1.00 48.53 107 THR A C 1
ATOM 811 O O . THR A 1 107 ? 4.983 55.610 6.284 1.00 48.53 107 THR A O 1
ATOM 814 N N . GLN A 1 108 ? 3.800 56.229 4.497 1.00 44.41 108 GLN A N 1
ATOM 815 C CA . GLN A 1 108 ? 3.875 54.921 3.827 1.00 44.41 108 GLN A CA 1
ATOM 816 C C . GLN A 1 108 ? 5.010 54.940 2.792 1.00 44.41 108 GLN A C 1
ATOM 818 O O . GLN A 1 108 ? 4.862 55.455 1.683 1.00 44.41 108 GLN A O 1
ATOM 823 N N . LYS A 1 109 ? 6.171 54.385 3.161 1.00 52.16 109 LYS A N 1
ATOM 824 C CA . LYS A 1 109 ? 7.252 54.088 2.210 1.00 52.16 109 LYS A CA 1
ATOM 825 C C . LYS A 1 109 ? 6.800 52.981 1.251 1.00 52.16 109 LYS A C 1
ATOM 827 O O . LYS A 1 109 ? 6.249 51.961 1.652 1.00 52.16 109 LYS A O 1
ATOM 832 N N . LYS A 1 110 ? 7.023 53.248 -0.032 1.00 48.66 110 LYS A N 1
ATOM 833 C CA . LYS A 1 110 ? 6.493 52.572 -1.218 1.00 48.66 110 LYS A CA 1
ATOM 834 C C . LYS A 1 110 ? 7.454 51.449 -1.639 1.00 48.66 110 LYS A C 1
ATOM 836 O O . LYS A 1 110 ? 8.561 51.730 -2.079 1.00 48.66 110 LYS A O 1
ATOM 841 N N . TRP A 1 111 ? 7.032 50.190 -1.520 1.00 51.91 111 TRP A N 1
ATOM 842 C CA . TRP A 1 111 ? 7.832 48.973 -1.776 1.00 51.91 111 TRP A CA 1
ATOM 843 C C . TRP A 1 111 ? 8.010 48.607 -3.271 1.00 51.91 111 TRP A C 1
ATOM 845 O O . TRP A 1 111 ? 8.237 47.452 -3.607 1.00 51.91 111 TRP A O 1
ATOM 855 N N . TRP A 1 112 ? 7.932 49.578 -4.186 1.00 61.81 112 TRP A N 1
ATOM 856 C CA . TRP A 1 112 ? 7.981 49.339 -5.642 1.00 61.81 112 TRP A CA 1
ATOM 857 C C . TRP A 1 112 ? 9.265 49.851 -6.323 1.00 61.81 112 TRP A C 1
ATOM 859 O O . TRP A 1 112 ? 9.291 49.996 -7.538 1.00 61.81 112 TRP A O 1
ATOM 869 N N . GLN A 1 113 ? 10.333 50.134 -5.566 1.00 59.78 113 GLN A N 1
ATOM 870 C CA . GLN A 1 113 ? 11.619 50.603 -6.118 1.00 59.78 113 GLN A CA 1
ATOM 871 C C . GLN A 1 113 ? 12.744 49.553 -6.149 1.00 59.78 113 GLN A C 1
ATOM 873 O O . GLN A 1 113 ? 13.878 49.905 -6.439 1.00 59.78 113 GLN A O 1
ATOM 878 N N . PHE A 1 114 ? 12.462 48.269 -5.905 1.00 57.38 114 PHE A N 1
ATOM 879 C CA . PHE A 1 114 ? 13.500 47.224 -5.937 1.00 57.38 114 PHE A CA 1
ATOM 880 C C . PHE A 1 114 ? 13.549 46.379 -7.218 1.00 57.38 114 PHE A C 1
ATOM 882 O O . PHE A 1 114 ? 14.353 45.458 -7.287 1.00 57.38 114 PHE A O 1
ATOM 889 N N . TRP A 1 115 ? 12.722 46.670 -8.227 1.00 51.00 115 TRP A N 1
ATOM 890 C CA . TRP A 1 115 ? 12.725 45.930 -9.495 1.00 51.00 115 TRP A CA 1
ATOM 891 C C . TRP A 1 115 ? 12.600 46.880 -10.696 1.00 51.00 115 TRP A C 1
ATOM 893 O O . TRP A 1 115 ? 11.511 47.060 -11.244 1.00 51.00 115 TRP A O 1
ATOM 903 N N . LYS A 1 116 ? 13.722 47.493 -11.094 1.00 46.84 116 LYS A N 1
ATOM 904 C CA . LYS A 1 116 ? 14.092 47.691 -12.503 1.00 46.84 116 LYS A CA 1
ATOM 905 C C . LYS A 1 116 ? 15.581 47.968 -12.651 1.00 46.84 116 LYS A C 1
ATOM 907 O O . LYS A 1 116 ? 16.076 48.832 -11.899 1.00 46.84 116 LYS A O 1
#

Secondary structure (DSSP, 8-state):
---EEEEE-TTS-EEEEEES-TTGGG-HHHHHHHHHHTT--HHHHHHHHTT-EEEEE--SSTT--EEEEETTPPPTT---------------------------------S-SS--

Radius of gyration: 26.06 Å; chains: 1; bounding box: 36×79×29 Å